Protein AF-A0A840ZEF0-F1 (afdb_monomer_lite)

Sequence (182 aa):
MAAAAAMALEVLGRGLVAPKHLSVLSFEASTAWPTTEAQFAEFLHDAEVEFFEWKQELAPLIDELRATFSENGENPENIVSFIDTVVEAISAKIENEKAALKSDEKIRKRIVKLNKSQGDDGWFLKFHDNFTALARKWNNERIGFYYRLIALRADYDPNARGGPTFNDTKSLNEFLSSIKPS

Secondary structure (DSSP, 8-state):
-HHHHHHHHHHHHHHH---HHHHTTSTTS-S-S--SHHHHHHHHHHHHHHHHHHHHHHSSHHHHHHHHHHHTT--HHHHHHHHHHHHHHHHHHHHHHHHHHHHHHHHHHHHHHHHHHHT--SHHHHHHHHHHHHHHHHHHHHHHHHHHHHHHHHHH-TT--SS---SSHHHHHHHHHHS---

Structure (mmCIF, N/CA/C/O backbone):
data_AF-A0A840ZEF0-F1
#
_entry.id   AF-A0A840ZEF0-F1
#
loop_
_atom_site.group_PDB
_atom_site.id
_atom_site.type_symbol
_atom_site.label_atom_id
_atom_site.label_alt_id
_atom_site.label_comp_id
_atom_site.label_asym_id
_atom_site.label_entity_id
_atom_site.label_seq_id
_atom_site.pdbx_PDB_ins_code
_atom_site.Cartn_x
_atom_site.Cartn_y
_atom_site.Cartn_z
_atom_site.occupancy
_atom_site.B_iso_or_equiv
_atom_site.auth_seq_id
_atom_site.auth_comp_id
_atom_site.auth_asym_id
_atom_site.auth_atom_id
_atom_site.pdbx_PDB_model_num
ATOM 1 N N . MET A 1 1 ? -17.382 11.325 16.402 1.00 52.62 1 MET A N 1
ATOM 2 C CA . MET A 1 1 ? -17.957 11.334 15.030 1.00 52.62 1 MET A CA 1
ATOM 3 C C . MET A 1 1 ? -17.189 12.194 14.020 1.00 52.62 1 MET A C 1
ATOM 5 O O . MET A 1 1 ? -16.597 11.594 13.139 1.00 52.62 1 MET A O 1
ATOM 9 N N . ALA A 1 2 ? -17.129 13.536 14.096 1.00 58.41 2 ALA A N 1
ATOM 10 C CA . ALA A 1 2 ? -16.411 14.329 13.070 1.00 58.41 2 ALA A CA 1
ATOM 11 C C . ALA A 1 2 ? -14.888 14.051 13.012 1.00 58.41 2 ALA A C 1
ATOM 13 O O . ALA A 1 2 ? -14.332 13.935 11.924 1.00 58.41 2 ALA A O 1
ATOM 14 N N . ALA A 1 3 ? -14.237 13.872 14.169 1.00 64.94 3 ALA A N 1
ATOM 15 C CA . ALA A 1 3 ? -12.811 13.531 14.252 1.00 64.94 3 ALA A CA 1
ATOM 16 C C . ALA A 1 3 ? -12.507 12.113 13.726 1.00 64.94 3 ALA A C 1
ATOM 18 O O . ALA A 1 3 ? -11.611 11.944 12.907 1.00 64.94 3 ALA A O 1
ATOM 19 N N . ALA A 1 4 ? -13.306 11.113 14.116 1.00 59.84 4 ALA A N 1
ATOM 20 C CA . ALA A 1 4 ? -13.166 9.737 13.634 1.00 59.84 4 ALA A CA 1
ATOM 21 C C . ALA A 1 4 ? -13.397 9.611 12.117 1.00 59.84 4 ALA A C 1
ATOM 23 O O . ALA A 1 4 ? -12.676 8.883 11.445 1.00 59.84 4 ALA A O 1
ATOM 24 N N . ALA A 1 5 ? -14.348 10.364 11.553 1.00 61.59 5 ALA A N 1
ATOM 25 C CA . ALA A 1 5 ? -14.588 10.395 10.109 1.00 61.59 5 ALA A CA 1
ATOM 26 C C . ALA A 1 5 ? -13.440 11.061 9.326 1.00 61.59 5 ALA A C 1
ATOM 28 O O . ALA A 1 5 ? -13.066 10.577 8.259 1.00 61.59 5 ALA A O 1
ATOM 29 N N . ALA A 1 6 ? -12.857 12.144 9.850 1.00 66.62 6 ALA A N 1
ATOM 30 C CA . ALA A 1 6 ? -11.683 12.776 9.245 1.00 66.62 6 ALA A CA 1
ATOM 31 C C . ALA A 1 6 ? -10.469 11.832 9.264 1.00 66.62 6 ALA A C 1
ATOM 33 O O . ALA A 1 6 ? -9.825 11.639 8.234 1.00 66.62 6 ALA A O 1
ATOM 34 N N . MET A 1 7 ? -10.241 11.161 10.396 1.00 68.12 7 MET A N 1
ATOM 35 C CA . MET A 1 7 ? -9.204 10.139 10.536 1.00 68.12 7 MET A CA 1
ATOM 36 C C . MET A 1 7 ? -9.450 8.941 9.606 1.00 68.12 7 MET A C 1
ATOM 38 O O . MET A 1 7 ? -8.509 8.402 9.035 1.00 68.12 7 MET A O 1
ATOM 42 N N . ALA A 1 8 ? -10.715 8.566 9.369 1.00 62.41 8 ALA A N 1
ATOM 43 C CA . ALA A 1 8 ? -11.097 7.545 8.385 1.00 62.41 8 ALA A CA 1
ATOM 44 C C . ALA A 1 8 ? -10.574 7.870 6.993 1.00 62.41 8 ALA A C 1
ATOM 46 O O . ALA A 1 8 ? -9.963 7.033 6.334 1.00 62.41 8 ALA A O 1
ATOM 47 N N . LEU A 1 9 ? -10.851 9.093 6.546 1.00 66.25 9 LEU A N 1
ATOM 48 C CA . LEU A 1 9 ? -10.493 9.561 5.217 1.00 66.25 9 LEU A CA 1
ATOM 49 C C . LEU A 1 9 ? -8.983 9.706 5.077 1.00 66.25 9 LEU A C 1
ATOM 51 O O . LEU A 1 9 ? -8.446 9.400 4.018 1.00 66.25 9 LEU A O 1
ATOM 55 N N . GLU A 1 10 ? -8.301 10.117 6.140 1.00 74.81 10 GLU A N 1
ATOM 56 C CA . GLU A 1 10 ? -6.846 10.183 6.172 1.00 74.81 10 GLU A CA 1
ATOM 57 C C . GLU A 1 10 ? -6.207 8.795 6.095 1.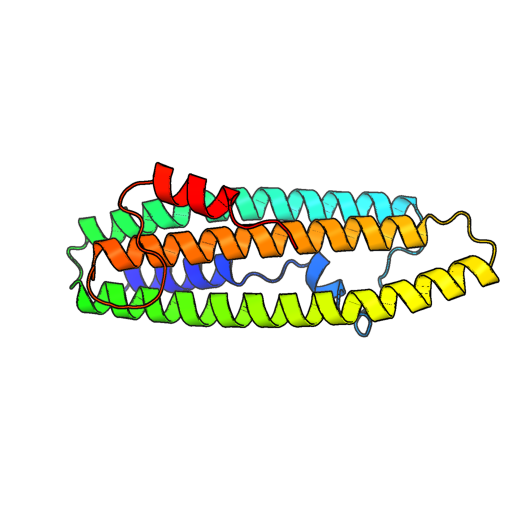00 74.81 10 GLU A C 1
ATOM 59 O O . GLU A 1 10 ? -5.338 8.563 5.259 1.00 74.81 10 GLU A O 1
ATOM 64 N N . VAL A 1 11 ? -6.680 7.845 6.897 1.00 71.38 11 VAL A N 1
ATOM 65 C CA . VAL A 1 11 ? -6.183 6.465 6.923 1.00 71.38 11 VAL A CA 1
ATOM 66 C C . VAL A 1 11 ? -6.458 5.743 5.607 1.00 71.38 11 VAL A C 1
ATOM 68 O O . VAL A 1 11 ? -5.558 5.113 5.049 1.00 71.38 11 VAL A O 1
ATOM 71 N N . LEU A 1 12 ? -7.682 5.857 5.083 1.00 68.50 12 LEU A N 1
ATOM 72 C CA . LEU A 1 12 ? -8.038 5.335 3.765 1.00 68.50 12 LEU A CA 1
ATOM 73 C C . LEU A 1 12 ? -7.197 6.002 2.687 1.00 68.50 12 LEU A C 1
ATOM 75 O O . LEU A 1 12 ? -6.630 5.306 1.855 1.00 68.50 12 LEU A O 1
ATOM 79 N N . GLY A 1 13 ? -7.080 7.328 2.717 1.00 73.69 13 GLY A N 1
ATOM 80 C CA . GLY A 1 13 ? -6.274 8.095 1.777 1.00 73.69 13 GLY A CA 1
ATOM 81 C C . GLY A 1 13 ? -4.838 7.594 1.757 1.00 73.69 13 GLY A C 1
ATOM 82 O O . GLY A 1 13 ? -4.392 7.086 0.735 1.00 73.69 13 GLY A O 1
ATOM 83 N N . ARG A 1 14 ? -4.143 7.644 2.897 1.00 77.81 14 ARG A N 1
ATOM 84 C CA . ARG A 1 14 ? -2.743 7.220 3.031 1.00 77.81 14 ARG A CA 1
ATOM 85 C C . ARG A 1 14 ? -2.551 5.745 2.691 1.00 77.81 14 ARG A C 1
ATOM 87 O O . ARG A 1 14 ? -1.654 5.415 1.924 1.00 77.81 14 ARG A O 1
ATOM 94 N N . GLY A 1 15 ? -3.410 4.849 3.171 1.00 71.50 15 GLY A N 1
ATOM 95 C CA . GLY A 1 15 ? -3.304 3.421 2.864 1.00 71.50 15 GLY A CA 1
ATOM 96 C C . GLY A 1 15 ? -3.604 3.073 1.396 1.00 71.50 15 GLY A C 1
ATOM 97 O O . GLY A 1 15 ? -3.017 2.132 0.851 1.00 71.50 15 GLY A O 1
ATOM 98 N N . LEU A 1 16 ? -4.484 3.830 0.732 1.00 72.56 16 LEU A N 1
ATOM 99 C CA . LEU A 1 16 ? -4.876 3.613 -0.666 1.00 72.56 16 LEU A CA 1
ATOM 100 C C . LEU A 1 16 ? -4.064 4.419 -1.677 1.00 72.56 16 LEU A C 1
ATOM 102 O O . LEU A 1 16 ? -4.176 4.102 -2.868 1.00 72.56 16 LEU A O 1
ATOM 106 N N . VAL A 1 17 ? -3.283 5.421 -1.239 1.00 72.56 17 VAL A N 1
ATOM 107 C CA . VAL A 1 17 ? -2.500 6.299 -2.120 1.00 72.56 17 VAL A CA 1
ATOM 108 C C . VAL A 1 17 ? -1.803 5.446 -3.171 1.00 72.56 17 VAL A C 1
ATOM 110 O O . VAL A 1 17 ? -1.030 4.526 -2.880 1.00 72.56 17 VAL A O 1
ATOM 113 N N . ALA A 1 18 ? -2.182 5.724 -4.418 1.00 61.19 18 ALA A N 1
ATOM 114 C CA . ALA A 1 18 ? -1.493 5.241 -5.589 1.00 61.19 18 ALA A CA 1
ATOM 115 C C . ALA A 1 18 ? -0.351 6.229 -5.832 1.00 61.19 18 ALA A C 1
ATOM 117 O O . ALA A 1 18 ? -0.631 7.406 -6.065 1.00 61.19 18 ALA A O 1
ATOM 118 N N . PRO A 1 19 ? 0.906 5.784 -5.769 1.00 60.59 19 PRO A N 1
ATOM 119 C CA . PRO A 1 19 ? 2.033 6.695 -5.923 1.00 60.59 19 PRO A CA 1
ATOM 120 C C . PRO A 1 19 ? 2.002 7.287 -7.313 1.00 60.59 19 PRO A C 1
ATOM 122 O O . PRO A 1 19 ? 1.678 6.586 -8.283 1.00 60.59 19 PRO A O 1
ATOM 125 N N . LYS A 1 20 ? 2.358 8.562 -7.424 1.00 64.50 20 LYS A N 1
ATOM 126 C CA . LYS A 1 20 ? 2.369 9.265 -8.707 1.00 64.50 20 LYS A CA 1
ATOM 127 C C . LYS A 1 20 ? 3.214 8.487 -9.715 1.00 64.50 20 LYS A C 1
ATOM 129 O O . LYS A 1 20 ? 2.760 8.241 -10.833 1.00 64.50 20 LYS A O 1
ATOM 134 N N . HIS A 1 21 ? 4.370 7.990 -9.279 1.00 62.06 21 HIS A N 1
ATOM 135 C CA . HIS A 1 21 ? 5.296 7.229 -10.115 1.00 62.06 21 HIS A CA 1
ATOM 136 C C . HIS A 1 21 ? 4.880 5.758 -10.330 1.00 62.06 21 HIS A C 1
ATOM 138 O O . HIS A 1 21 ? 5.251 5.175 -11.345 1.00 62.06 21 HIS A O 1
ATOM 144 N N . LEU A 1 22 ? 4.035 5.168 -9.467 1.00 58.25 22 LEU A N 1
ATOM 145 C CA . LEU A 1 22 ? 3.419 3.848 -9.707 1.00 58.25 22 LEU A CA 1
ATOM 146 C C . LEU A 1 22 ? 2.178 3.925 -10.608 1.00 58.25 22 LEU A C 1
ATOM 148 O O . LEU A 1 22 ? 1.856 2.938 -11.248 1.00 58.25 22 LEU A O 1
ATOM 152 N N . SER A 1 23 ? 1.477 5.055 -10.726 1.00 52.16 23 SER A N 1
ATOM 153 C CA . SER A 1 23 ? 0.362 5.183 -11.688 1.00 52.16 23 SER A CA 1
ATOM 154 C C . SER A 1 23 ? 0.820 5.018 -13.152 1.00 52.16 23 SER A C 1
ATOM 156 O O . SER A 1 23 ? 0.083 4.508 -14.001 1.00 52.16 23 SER A O 1
ATOM 158 N N . VAL A 1 24 ? 2.096 5.328 -13.406 1.00 46.72 24 VAL A N 1
ATOM 159 C CA . VAL A 1 24 ? 2.817 5.122 -14.672 1.00 46.72 24 VAL A CA 1
ATOM 160 C C . VAL A 1 24 ? 3.058 3.625 -14.973 1.00 46.72 24 VAL A C 1
ATOM 162 O O . VAL A 1 24 ? 3.398 3.278 -16.101 1.00 46.72 24 VAL A O 1
ATOM 165 N N . LEU A 1 25 ? 2.813 2.713 -14.013 1.00 47.12 25 LEU A N 1
ATOM 166 C CA . LEU A 1 25 ? 2.930 1.251 -14.183 1.00 47.12 25 LEU A CA 1
ATOM 167 C C . LEU A 1 25 ? 1.902 0.619 -15.103 1.00 47.12 25 LEU A C 1
ATOM 169 O O . LEU A 1 25 ? 2.070 -0.534 -15.508 1.00 47.12 25 LEU A O 1
ATOM 173 N N . SER A 1 26 ? 0.811 1.315 -15.409 1.00 50.06 26 SER A N 1
ATOM 174 C CA . SER A 1 26 ? -0.017 0.850 -16.507 1.00 50.06 26 SER A CA 1
ATOM 175 C C . SER A 1 26 ? 0.783 1.094 -17.785 1.00 50.06 26 SER A C 1
ATOM 177 O O . SER A 1 26 ? 0.946 2.221 -18.236 1.00 50.06 26 SER A O 1
ATOM 179 N N . PHE A 1 27 ? 1.333 0.016 -18.349 1.00 41.62 27 PHE A N 1
ATOM 1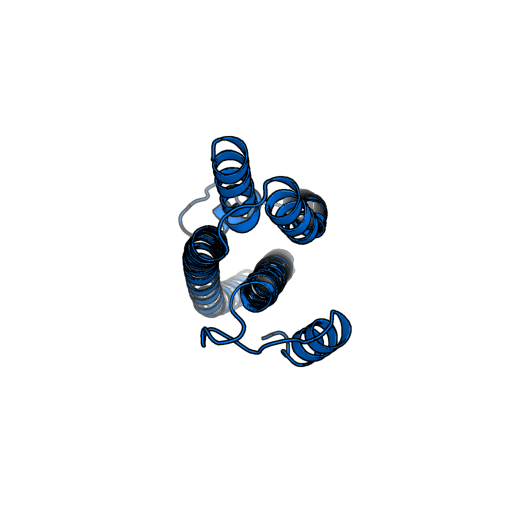80 C CA . PHE A 1 27 ? 2.123 0.012 -19.588 1.00 41.62 27 PHE A CA 1
ATOM 181 C C . PHE A 1 27 ? 1.430 0.766 -20.745 1.00 41.62 27 PHE A C 1
ATOM 183 O O . PHE A 1 27 ? 2.077 1.202 -21.690 1.00 41.62 27 PHE A O 1
ATOM 190 N N . GLU A 1 28 ? 0.109 0.946 -20.658 1.00 40.69 28 GLU A N 1
ATOM 191 C CA . GLU A 1 28 ? -0.727 1.675 -21.613 1.00 40.69 28 GLU A CA 1
ATOM 192 C C . GLU A 1 28 ? -0.743 3.208 -21.416 1.00 40.69 28 GLU A C 1
ATOM 194 O O . GLU A 1 28 ? -1.149 3.920 -22.329 1.00 40.69 28 GLU A O 1
ATOM 199 N N . ALA A 1 29 ? -0.297 3.749 -20.275 1.00 41.03 29 ALA A N 1
ATOM 200 C CA . ALA A 1 29 ? -0.582 5.136 -19.887 1.00 41.03 29 ALA A CA 1
ATOM 201 C C . ALA A 1 29 ? 0.513 6.177 -20.166 1.00 41.03 29 ALA A C 1
ATOM 203 O O . ALA A 1 29 ? 0.385 7.302 -19.688 1.00 41.03 29 ALA A O 1
ATOM 204 N N . SER A 1 30 ? 1.598 5.883 -20.888 1.00 41.25 30 SER A N 1
ATOM 205 C CA . SER A 1 30 ? 2.723 6.824 -20.841 1.00 41.25 30 SER A CA 1
ATOM 206 C C . SER A 1 30 ? 3.579 6.888 -22.106 1.00 41.25 30 SER A C 1
ATOM 208 O O . SER A 1 30 ? 4.413 6.038 -22.390 1.00 41.25 30 SER A O 1
ATOM 210 N N . THR A 1 31 ? 3.437 8.006 -22.814 1.00 43.78 31 THR A N 1
ATOM 211 C CA . THR A 1 31 ? 4.473 8.626 -23.655 1.00 43.78 31 THR A CA 1
ATOM 212 C C . THR A 1 31 ? 5.547 9.343 -22.816 1.00 43.78 31 THR A C 1
ATOM 214 O O . THR A 1 31 ? 6.360 10.075 -23.370 1.00 43.78 31 THR A O 1
ATOM 217 N N . ALA A 1 32 ? 5.536 9.177 -21.486 1.00 52.88 32 ALA A N 1
ATOM 218 C CA . ALA A 1 32 ? 6.403 9.845 -20.514 1.00 52.88 32 ALA A CA 1
ATOM 219 C C . ALA A 1 32 ? 7.381 8.877 -19.816 1.00 52.88 32 ALA A C 1
ATOM 221 O O . ALA A 1 32 ? 7.910 9.196 -18.753 1.00 52.88 32 ALA A O 1
ATOM 222 N N . TRP A 1 33 ? 7.612 7.683 -20.380 1.00 62.31 33 TRP A N 1
ATOM 223 C CA . TRP A 1 33 ? 8.653 6.783 -19.874 1.00 62.31 33 TRP A CA 1
ATOM 224 C C . TRP A 1 33 ? 10.022 7.461 -20.005 1.00 62.31 33 TRP A C 1
ATOM 226 O O . TRP A 1 33 ? 10.263 8.129 -21.016 1.00 62.31 33 TRP A O 1
ATOM 236 N N . PRO A 1 34 ? 10.931 7.273 -19.031 1.00 66.81 34 PRO A N 1
ATOM 237 C CA . PRO A 1 34 ? 12.315 7.690 -19.183 1.00 66.81 34 PRO A CA 1
ATOM 238 C C . PRO A 1 34 ? 12.891 7.147 -20.493 1.00 66.81 34 PRO A C 1
ATOM 240 O O . PRO A 1 34 ? 12.825 5.948 -20.765 1.00 66.81 34 PRO A O 1
ATOM 243 N N . THR A 1 35 ? 13.437 8.037 -21.316 1.00 71.94 35 THR A N 1
ATOM 244 C CA . THR A 1 35 ? 14.007 7.679 -22.627 1.00 71.94 35 THR A CA 1
ATOM 245 C C . THR A 1 35 ? 15.521 7.501 -22.578 1.00 71.94 35 THR A C 1
ATOM 247 O O . THR A 1 35 ? 16.122 7.038 -23.545 1.00 71.94 35 THR A O 1
ATOM 250 N N . THR A 1 36 ? 16.137 7.849 -21.446 1.00 79.75 36 THR A N 1
ATOM 251 C CA . THR A 1 36 ? 17.576 7.740 -21.201 1.00 79.75 36 THR A CA 1
ATOM 252 C C . THR A 1 36 ? 17.857 7.152 -19.819 1.00 79.75 36 THR A C 1
ATOM 254 O O . THR A 1 36 ? 17.025 7.237 -18.912 1.00 79.75 36 THR A O 1
ATOM 257 N N . GLU A 1 37 ? 19.061 6.606 -19.633 1.00 81.38 37 GLU A N 1
ATOM 258 C CA . GLU A 1 37 ? 19.517 6.073 -18.343 1.00 81.38 37 GLU A CA 1
ATOM 259 C C . GLU A 1 37 ? 19.527 7.144 -17.235 1.00 81.38 37 GLU A C 1
ATOM 261 O O . GLU A 1 37 ? 19.139 6.865 -16.103 1.00 81.38 37 GLU A O 1
ATOM 266 N N . ALA A 1 38 ? 19.895 8.389 -17.561 1.00 83.69 38 ALA A N 1
ATOM 267 C CA . ALA A 1 38 ? 19.902 9.494 -16.600 1.00 83.69 38 ALA A CA 1
ATOM 268 C C . ALA A 1 38 ? 18.486 9.859 -16.122 1.00 83.69 38 ALA A C 1
ATOM 270 O O . ALA A 1 38 ? 18.260 9.996 -14.923 1.00 83.69 38 ALA A O 1
ATOM 271 N N . GLN A 1 39 ? 17.524 9.943 -17.050 1.00 81.81 39 GLN A N 1
ATOM 272 C CA . GLN A 1 39 ? 16.114 10.165 -16.708 1.00 81.81 39 GLN A CA 1
ATOM 273 C C . GLN A 1 39 ? 15.552 9.009 -15.877 1.00 81.81 39 GLN A C 1
ATOM 275 O O . GLN A 1 39 ? 14.716 9.222 -15.005 1.00 81.81 39 GLN A O 1
ATOM 280 N N . PHE A 1 40 ? 16.004 7.779 -16.142 1.00 81.75 40 PHE A N 1
ATOM 281 C CA . PHE A 1 40 ? 15.624 6.626 -15.338 1.00 81.75 40 PHE A CA 1
ATOM 282 C C . PHE A 1 40 ? 16.148 6.755 -13.902 1.00 81.75 40 PHE A C 1
ATOM 284 O O . PHE A 1 40 ? 15.382 6.550 -12.963 1.00 81.75 40 PHE A O 1
ATOM 291 N N . ALA A 1 41 ? 17.425 7.096 -13.725 1.00 83.56 41 ALA A N 1
ATOM 292 C CA . ALA A 1 41 ? 18.026 7.221 -12.401 1.00 83.56 41 ALA A CA 1
ATOM 293 C C . ALA A 1 41 ? 17.314 8.281 -11.543 1.00 83.56 41 ALA A C 1
ATOM 295 O O . ALA A 1 41 ? 17.026 8.023 -10.377 1.00 83.56 41 ALA A O 1
ATOM 296 N N . GLU A 1 42 ? 16.984 9.430 -12.136 1.00 86.12 42 GLU A N 1
ATOM 297 C CA . GLU A 1 42 ? 16.215 10.500 -11.488 1.00 86.12 42 GLU A CA 1
ATOM 298 C C . GLU A 1 42 ? 14.805 10.027 -11.112 1.00 86.12 42 GLU A C 1
ATOM 300 O O . GLU A 1 42 ? 14.412 10.096 -9.952 1.00 86.12 42 GLU A O 1
ATOM 305 N N . PHE A 1 43 ? 14.083 9.426 -12.058 1.00 83.56 43 PHE A N 1
ATOM 306 C CA . PHE A 1 43 ? 12.739 8.909 -11.811 1.00 83.56 43 PHE A CA 1
ATOM 307 C C . PHE A 1 43 ? 12.699 7.834 -10.715 1.00 83.56 43 PHE A C 1
ATOM 309 O O . PHE A 1 43 ? 11.786 7.815 -9.889 1.00 83.56 43 PHE A O 1
ATOM 316 N N . LEU A 1 44 ? 13.674 6.918 -10.696 1.00 83.88 44 LEU A N 1
ATOM 317 C CA . LEU A 1 44 ? 13.755 5.899 -9.652 1.00 83.88 44 LEU A CA 1
ATOM 318 C C . LEU A 1 44 ? 14.052 6.529 -8.292 1.00 83.88 44 LEU A C 1
ATOM 320 O O . LEU A 1 44 ? 13.442 6.123 -7.307 1.00 83.88 44 LEU A O 1
ATOM 324 N N . HIS A 1 45 ? 14.951 7.512 -8.244 1.00 88.31 45 HIS A N 1
ATOM 325 C CA . HIS A 1 45 ? 15.254 8.242 -7.021 1.00 88.31 45 HIS A CA 1
ATOM 326 C C . HIS A 1 45 ? 14.006 8.931 -6.459 1.00 88.31 45 HIS A C 1
ATOM 328 O O . HIS A 1 45 ? 13.675 8.719 -5.295 1.00 88.31 45 HIS A O 1
ATOM 334 N N . ASP A 1 46 ? 13.265 9.662 -7.294 1.00 86.62 46 ASP A N 1
ATOM 335 C CA . ASP A 1 46 ? 12.027 10.335 -6.891 1.00 86.62 46 ASP A CA 1
ATOM 336 C C . ASP A 1 46 ? 10.984 9.338 -6.366 1.00 86.62 46 ASP A C 1
ATOM 338 O O . ASP A 1 46 ? 10.342 9.571 -5.340 1.00 86.62 46 ASP A O 1
ATOM 342 N N . ALA A 1 47 ? 10.849 8.183 -7.023 1.00 84.12 47 ALA A N 1
ATOM 343 C CA . ALA A 1 47 ? 9.937 7.130 -6.590 1.00 84.12 47 ALA A CA 1
ATOM 344 C C . ALA A 1 47 ? 10.373 6.466 -5.266 1.00 84.12 47 ALA A C 1
ATOM 346 O O . ALA A 1 47 ? 9.529 6.044 -4.470 1.00 84.12 47 ALA A O 1
ATOM 347 N N . GLU A 1 48 ? 11.680 6.347 -5.014 1.00 89.50 48 GLU A N 1
ATOM 348 C CA . GLU A 1 48 ? 12.223 5.853 -3.743 1.00 89.50 48 GLU A CA 1
ATOM 349 C C . GLU A 1 48 ? 12.046 6.863 -2.604 1.00 89.50 48 GLU A C 1
ATOM 351 O O . GLU A 1 48 ? 11.759 6.456 -1.475 1.00 89.50 48 GLU A O 1
ATOM 356 N N . VAL A 1 49 ? 12.173 8.161 -2.888 1.00 90.25 49 VAL A N 1
ATOM 357 C CA . VAL A 1 49 ? 11.882 9.235 -1.928 1.00 90.25 49 VAL A CA 1
ATOM 358 C C . VAL A 1 49 ? 10.398 9.225 -1.567 1.00 90.25 49 VAL A C 1
ATOM 360 O O . VAL A 1 49 ? 10.071 9.129 -0.385 1.00 90.25 49 VAL A O 1
ATOM 363 N N . GLU A 1 50 ? 9.505 9.191 -2.563 1.00 88.25 50 GLU A N 1
ATOM 364 C CA . GLU A 1 50 ? 8.051 9.106 -2.351 1.00 88.25 50 GLU A CA 1
ATOM 365 C C . GLU A 1 50 ? 7.681 7.872 -1.508 1.00 88.25 50 GLU A C 1
ATOM 367 O O . GLU A 1 50 ? 6.861 7.953 -0.595 1.00 88.25 50 GLU A O 1
ATOM 372 N N . PHE A 1 51 ? 8.322 6.723 -1.764 1.00 87.88 51 PHE A N 1
ATOM 373 C CA . PHE A 1 51 ? 8.136 5.515 -0.953 1.00 87.88 51 PHE A CA 1
ATOM 374 C C . PHE A 1 51 ? 8.499 5.730 0.509 1.00 87.88 51 PHE A C 1
ATOM 376 O O . PHE A 1 51 ? 7.787 5.278 1.409 1.00 87.88 51 PHE A O 1
ATOM 383 N N . PHE A 1 52 ? 9.644 6.361 0.745 1.00 90.81 52 PHE A N 1
ATOM 384 C CA . PHE A 1 52 ? 10.156 6.569 2.083 1.00 90.81 52 PHE A CA 1
ATOM 385 C C . PHE A 1 52 ? 9.269 7.529 2.875 1.00 90.81 52 PHE A C 1
ATOM 387 O O . PHE A 1 52 ? 8.917 7.215 4.013 1.00 90.81 52 PHE A O 1
ATOM 394 N N . GLU A 1 53 ? 8.865 8.643 2.264 1.00 89.62 53 GLU A N 1
ATOM 395 C CA . GLU A 1 53 ? 7.935 9.613 2.851 1.00 89.62 53 GLU A CA 1
ATOM 396 C C . GLU A 1 53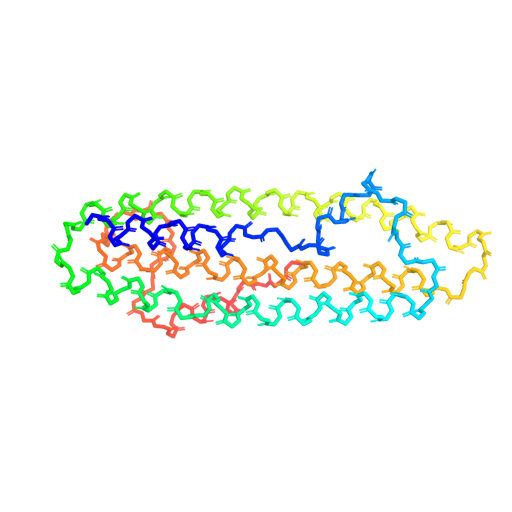 ? 6.601 8.947 3.195 1.00 89.62 53 GLU A C 1
ATOM 398 O O . GLU A 1 53 ? 6.178 8.959 4.351 1.00 89.62 53 GLU A O 1
ATOM 403 N N . TRP A 1 54 ? 6.003 8.243 2.232 1.00 88.06 54 TRP A N 1
ATOM 404 C CA . TRP A 1 54 ? 4.752 7.522 2.443 1.00 88.06 54 TRP A CA 1
ATOM 405 C C . TRP A 1 54 ? 4.850 6.491 3.575 1.00 88.06 54 TRP A C 1
ATOM 407 O O . TRP A 1 54 ? 3.965 6.388 4.425 1.00 88.06 54 TRP A O 1
ATOM 417 N N . LYS A 1 55 ? 5.950 5.735 3.638 1.00 88.50 55 LYS A N 1
ATOM 418 C CA . LYS A 1 55 ? 6.176 4.762 4.711 1.00 88.50 55 LYS A CA 1
ATOM 419 C C . LYS A 1 55 ? 6.274 5.436 6.083 1.00 88.50 55 LYS A C 1
ATOM 421 O O . LYS A 1 55 ? 5.757 4.890 7.060 1.00 88.50 55 LYS A O 1
ATOM 426 N N . GLN A 1 56 ? 6.940 6.587 6.175 1.00 89.06 56 GLN A N 1
ATOM 427 C CA . GLN A 1 56 ? 7.020 7.353 7.421 1.00 89.06 56 GLN A CA 1
ATOM 428 C C . GLN A 1 56 ? 5.651 7.881 7.849 1.00 89.06 56 GLN A C 1
ATOM 430 O O . GLN A 1 56 ? 5.318 7.808 9.028 1.00 89.06 56 GLN A O 1
ATOM 435 N N . GLU A 1 57 ? 4.846 8.344 6.897 1.00 87.31 57 GLU A N 1
ATOM 436 C CA . GLU A 1 57 ? 3.482 8.813 7.134 1.00 87.31 57 GLU A CA 1
ATOM 437 C C . GLU A 1 57 ? 2.520 7.703 7.564 1.00 87.31 57 GLU A C 1
ATOM 439 O O . GLU A 1 57 ? 1.578 7.971 8.308 1.00 87.31 57 GLU A O 1
ATOM 444 N N . LEU A 1 58 ? 2.730 6.473 7.091 1.00 85.12 58 LEU A N 1
ATOM 445 C CA . LEU A 1 58 ? 1.889 5.315 7.402 1.00 85.12 58 LEU A CA 1
ATOM 446 C C . LEU A 1 58 ? 2.197 4.721 8.784 1.00 85.12 58 LEU A C 1
ATOM 448 O O . LEU A 1 58 ? 1.321 4.144 9.429 1.00 85.12 58 LEU A O 1
ATOM 452 N N . ALA A 1 59 ? 3.448 4.842 9.235 1.00 83.25 59 ALA A N 1
ATOM 453 C CA . ALA A 1 59 ? 3.931 4.224 10.463 1.00 83.25 59 ALA A CA 1
ATOM 454 C C . ALA A 1 59 ? 3.146 4.614 11.736 1.00 83.25 59 ALA A C 1
ATOM 456 O O . ALA A 1 59 ? 2.798 3.686 12.473 1.00 83.25 59 ALA A O 1
ATOM 457 N N . PRO A 1 60 ? 2.846 5.903 12.012 1.00 86.75 60 PRO A N 1
ATOM 458 C CA . PRO A 1 60 ? 2.179 6.304 13.253 1.00 86.75 60 PRO A CA 1
ATOM 459 C C . PRO A 1 60 ? 0.657 6.101 13.237 1.00 86.75 60 PRO A C 1
ATOM 461 O O . PRO A 1 60 ? 0.047 6.065 14.303 1.00 86.75 60 PRO A O 1
ATOM 464 N N . LEU A 1 61 ? 0.033 5.908 12.066 1.00 86.44 61 LEU A N 1
ATOM 465 C CA . LEU A 1 61 ? -1.433 5.934 11.920 1.00 86.44 61 LEU A CA 1
ATOM 466 C C . LEU A 1 61 ? -2.173 4.939 12.818 1.00 86.44 61 LEU A C 1
ATOM 468 O O . LEU A 1 61 ? -3.278 5.214 13.271 1.00 86.44 61 LEU A O 1
ATOM 472 N N . ILE A 1 62 ? -1.592 3.767 13.071 1.00 86.12 62 ILE A N 1
ATOM 473 C CA . ILE A 1 62 ? -2.226 2.747 13.920 1.00 86.12 62 ILE A CA 1
ATOM 474 C C . ILE A 1 62 ? -2.261 3.195 15.382 1.00 86.12 62 ILE A C 1
ATOM 476 O O . ILE A 1 62 ? -3.266 2.991 16.065 1.00 86.12 62 ILE A O 1
ATOM 480 N N . ASP A 1 63 ? -1.186 3.823 15.854 1.00 86.00 63 ASP A N 1
ATOM 481 C CA . ASP A 1 63 ? -1.108 4.328 17.221 1.00 86.00 63 ASP A CA 1
ATOM 482 C C . ASP A 1 63 ? -1.995 5.571 17.390 1.00 86.00 63 ASP A C 1
ATOM 484 O O . ASP A 1 63 ? -2.698 5.689 18.394 1.00 86.00 63 ASP A O 1
ATOM 488 N N . GLU A 1 64 ? -2.056 6.442 16.377 1.00 86.88 64 GLU A N 1
ATOM 489 C CA . GLU A 1 64 ? -2.972 7.591 16.329 1.00 86.88 64 GLU A CA 1
ATOM 490 C C . GLU A 1 64 ? -4.446 7.159 16.338 1.00 86.88 64 GLU A C 1
ATOM 492 O O . GLU A 1 64 ? -5.258 7.729 17.075 1.00 86.88 64 GLU A O 1
ATOM 497 N N . LEU A 1 65 ? -4.801 6.112 15.584 1.00 83.62 65 LEU A N 1
ATOM 498 C CA . LEU A 1 65 ? -6.136 5.511 15.620 1.00 83.62 65 LEU A CA 1
ATOM 499 C C . LEU A 1 65 ? -6.469 4.979 17.015 1.00 83.62 65 LEU A C 1
ATOM 501 O O . LEU A 1 65 ? -7.527 5.296 17.560 1.00 83.62 65 LEU A O 1
ATOM 505 N N . ARG A 1 66 ? -5.557 4.209 17.619 1.00 85.50 66 ARG A N 1
ATOM 506 C CA . ARG A 1 66 ? -5.752 3.647 18.962 1.00 85.50 66 ARG A CA 1
ATOM 507 C C . ARG A 1 66 ? -5.943 4.744 20.014 1.00 85.50 66 ARG A C 1
ATOM 509 O O . ARG A 1 66 ? -6.834 4.625 20.859 1.00 85.50 66 ARG A O 1
ATOM 516 N N . ALA A 1 67 ? -5.145 5.811 19.956 1.00 85.94 67 ALA A N 1
ATOM 517 C CA . ALA A 1 67 ? -5.291 6.971 20.834 1.00 85.94 67 ALA A CA 1
ATOM 518 C C . ALA A 1 67 ? -6.652 7.652 20.624 1.00 85.94 67 ALA A C 1
ATOM 520 O O . ALA A 1 67 ? -7.407 7.821 21.579 1.00 85.94 67 ALA A O 1
ATOM 521 N N . THR A 1 68 ? -7.026 7.921 19.370 1.00 82.19 68 THR A N 1
ATOM 522 C CA . THR A 1 68 ? -8.299 8.565 19.010 1.00 82.19 68 THR A CA 1
ATOM 523 C C . THR A 1 68 ? -9.507 7.777 19.519 1.00 82.19 68 THR A C 1
ATOM 525 O O . THR A 1 68 ? -10.438 8.362 20.075 1.00 82.19 68 THR A O 1
ATOM 528 N N . PHE A 1 69 ? -9.509 6.453 19.358 1.00 84.06 69 PHE A N 1
ATOM 529 C CA . PHE A 1 69 ? -10.591 5.595 19.842 1.00 84.06 69 PHE A CA 1
ATOM 530 C C . PHE A 1 69 ? -10.684 5.580 21.369 1.00 84.06 69 PHE A C 1
ATOM 532 O O . PHE A 1 69 ? -11.786 5.625 21.919 1.00 84.06 69 PHE A O 1
ATOM 539 N N . SER A 1 70 ? -9.535 5.571 22.047 1.00 81.88 70 SER A N 1
ATOM 540 C CA . SER A 1 70 ? -9.458 5.573 23.510 1.00 81.88 70 SER A CA 1
ATOM 541 C C . SER A 1 70 ? -9.916 6.907 24.110 1.00 81.88 70 SER A C 1
ATOM 543 O O . SER A 1 70 ? -10.696 6.920 25.059 1.00 81.88 70 SER A O 1
ATOM 545 N N . GLU A 1 71 ? -9.469 8.031 23.547 1.00 81.38 71 GLU A N 1
ATOM 546 C CA . GLU A 1 71 ? -9.756 9.382 24.049 1.00 81.38 71 GLU A CA 1
ATOM 547 C C . GLU A 1 71 ? -11.212 9.804 23.838 1.00 81.38 71 GLU A C 1
ATOM 549 O O . GLU A 1 71 ? -11.784 10.507 24.670 1.00 81.38 71 GLU A O 1
ATOM 554 N N . ASN A 1 72 ? -11.831 9.361 22.742 1.00 76.12 72 ASN A N 1
ATOM 555 C CA . ASN A 1 72 ? -13.201 9.749 22.407 1.00 76.12 72 ASN A CA 1
ATOM 556 C C . ASN A 1 72 ? -14.268 8.813 22.991 1.00 76.12 72 ASN A C 1
ATOM 558 O O . ASN A 1 72 ? -15.457 9.091 22.829 1.00 76.12 72 ASN A O 1
ATOM 562 N N . GLY A 1 73 ? -13.867 7.717 23.649 1.00 72.94 73 GLY A N 1
ATOM 563 C CA . GLY A 1 73 ? -14.796 6.736 24.214 1.00 72.94 73 GLY A CA 1
ATOM 564 C C . GLY A 1 73 ? -15.789 6.205 23.177 1.00 72.94 73 GLY A C 1
ATOM 565 O O . GLY A 1 73 ? -16.972 6.047 23.485 1.00 72.94 73 GLY A O 1
ATOM 566 N N . GLU A 1 74 ? -15.341 6.012 21.930 1.00 73.62 74 GLU A N 1
ATOM 567 C CA . GLU A 1 74 ? -16.230 5.548 20.865 1.00 73.62 74 GLU A CA 1
ATOM 568 C C . GLU A 1 74 ? -16.725 4.124 21.159 1.00 73.62 74 GLU A C 1
ATOM 570 O O . GLU A 1 74 ? -16.028 3.306 21.760 1.00 73.62 74 GLU A O 1
ATOM 575 N N . ASN A 1 75 ? -17.960 3.825 20.744 1.00 79.81 75 ASN A N 1
ATOM 576 C CA . ASN A 1 75 ? -18.524 2.488 20.904 1.00 79.81 75 ASN A CA 1
ATOM 577 C C . ASN A 1 75 ? -17.640 1.467 20.149 1.00 79.81 75 ASN A C 1
ATOM 579 O O . ASN A 1 75 ? -17.423 1.661 18.947 1.00 79.81 75 ASN A O 1
ATOM 583 N N . PRO A 1 76 ? -17.182 0.378 20.803 1.00 78.25 76 PRO A N 1
ATOM 584 C CA . PRO A 1 76 ? -16.413 -0.692 20.168 1.00 78.25 76 PRO A CA 1
ATOM 585 C C . PRO A 1 76 ? -17.009 -1.208 18.852 1.00 78.25 76 PRO A C 1
ATOM 587 O O . PRO A 1 76 ? -16.266 -1.453 17.909 1.00 78.25 76 PRO A O 1
ATOM 590 N N . GLU A 1 77 ? -18.335 -1.303 18.732 1.00 77.88 77 GLU A N 1
ATOM 591 C CA . GLU A 1 77 ? -19.000 -1.748 17.496 1.00 77.88 77 GLU A CA 1
ATOM 592 C C . GLU A 1 77 ? -18.755 -0.788 16.319 1.00 77.88 77 GLU A C 1
ATOM 594 O O . GLU A 1 77 ? -18.505 -1.222 15.193 1.00 77.88 77 GLU A O 1
ATOM 599 N N . ASN A 1 78 ? -18.767 0.523 16.579 1.00 76.81 78 ASN A N 1
ATOM 600 C CA . ASN A 1 78 ? -18.488 1.536 15.559 1.00 76.81 78 ASN A CA 1
ATOM 601 C C . ASN A 1 78 ? -17.015 1.505 15.140 1.00 76.81 78 ASN A C 1
ATOM 603 O O . ASN A 1 78 ? -16.714 1.636 13.954 1.00 76.81 78 ASN A O 1
ATOM 607 N N . ILE A 1 79 ? -16.110 1.293 16.101 1.00 80.06 79 ILE A N 1
ATOM 608 C CA . ILE A 1 79 ? -14.672 1.142 15.850 1.00 80.06 79 ILE A CA 1
ATOM 609 C C . ILE A 1 79 ? -14.421 -0.081 14.964 1.00 80.06 79 ILE A C 1
ATOM 611 O O . ILE A 1 79 ? -13.731 0.010 13.953 1.00 80.06 79 ILE A O 1
ATOM 615 N N . VAL A 1 80 ? -15.024 -1.221 15.298 1.00 82.38 80 VAL A N 1
ATOM 616 C CA . VAL A 1 80 ? -14.886 -2.458 14.523 1.00 82.38 80 VAL A CA 1
ATOM 617 C C . VAL A 1 80 ? -15.414 -2.274 13.101 1.00 82.38 80 VAL A C 1
ATOM 619 O O . VAL A 1 80 ? -14.692 -2.567 12.150 1.00 82.38 80 VAL A O 1
ATOM 622 N N . SER A 1 81 ? -16.617 -1.712 12.938 1.00 78.00 81 SER A N 1
ATOM 623 C CA . SER A 1 81 ? -17.198 -1.445 11.615 1.00 78.00 81 SER A CA 1
ATOM 624 C C . SER A 1 81 ? -16.346 -0.486 10.777 1.00 78.00 81 SER A C 1
ATOM 626 O O . SER A 1 81 ? -16.249 -0.645 9.556 1.00 78.00 81 SER A O 1
ATOM 628 N N . PHE A 1 82 ? -15.731 0.514 11.413 1.00 80.62 82 PHE A N 1
ATOM 629 C CA . PHE A 1 82 ? -14.772 1.400 10.763 1.00 80.62 82 PHE A CA 1
ATOM 630 C C . PHE A 1 82 ? -13.568 0.606 10.259 1.00 80.62 82 PHE A C 1
ATOM 632 O O . PHE A 1 82 ? -13.232 0.692 9.078 1.00 80.62 82 PHE A O 1
ATOM 639 N N . ILE A 1 83 ? -12.937 -0.188 11.131 1.00 82.25 83 ILE A N 1
ATOM 640 C CA . ILE A 1 83 ? -11.715 -0.912 10.777 1.00 82.25 83 ILE A CA 1
ATOM 641 C C . ILE A 1 83 ? -12.017 -1.914 9.660 1.00 82.25 83 ILE A C 1
ATOM 643 O O . ILE A 1 83 ? -11.237 -1.997 8.716 1.00 82.25 83 ILE A O 1
ATOM 647 N N . ASP A 1 84 ? -13.167 -2.593 9.702 1.00 82.25 84 ASP A N 1
ATOM 648 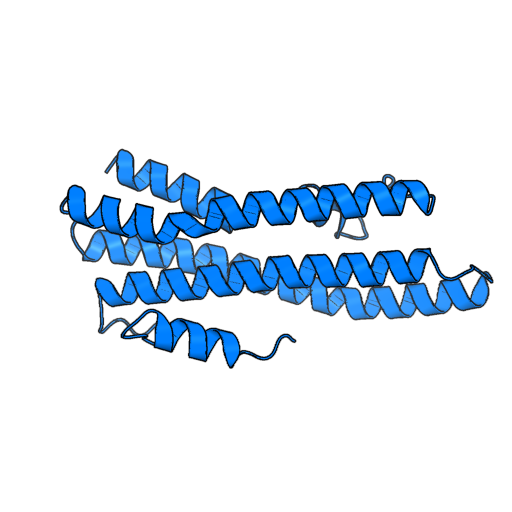C CA . ASP A 1 84 ? -13.625 -3.499 8.640 1.00 82.25 84 ASP A CA 1
ATOM 649 C C . ASP A 1 84 ? -13.717 -2.802 7.276 1.00 82.25 84 ASP A C 1
ATOM 651 O O . ASP A 1 84 ? -13.199 -3.315 6.283 1.00 82.25 84 ASP A O 1
ATOM 655 N N . THR A 1 85 ? -14.278 -1.592 7.238 1.00 77.06 85 THR A N 1
ATOM 656 C CA . THR A 1 85 ? -14.374 -0.792 6.004 1.00 77.06 85 THR A CA 1
ATOM 657 C C . THR A 1 85 ? -12.989 -0.456 5.444 1.00 77.06 85 THR A C 1
ATOM 659 O O . THR A 1 85 ? -12.746 -0.561 4.239 1.00 77.06 85 THR A O 1
ATOM 662 N N . VAL A 1 86 ? -12.051 -0.066 6.314 1.00 80.81 86 VAL A N 1
ATOM 663 C CA . VAL A 1 86 ? -10.673 0.242 5.904 1.00 80.81 86 VAL A CA 1
ATOM 664 C C . VAL A 1 86 ? -9.957 -1.017 5.411 1.00 80.81 86 VAL A C 1
ATOM 666 O O . VAL A 1 86 ? -9.330 -0.999 4.352 1.00 80.81 86 VAL A O 1
ATOM 669 N N . VAL A 1 87 ? -10.073 -2.123 6.145 1.00 85.38 87 VAL A N 1
ATOM 670 C CA . VAL A 1 87 ? -9.483 -3.424 5.807 1.00 85.38 87 VAL A CA 1
ATOM 671 C C . VAL A 1 87 ? -9.970 -3.907 4.442 1.00 85.38 87 VAL A C 1
ATOM 673 O O . VAL A 1 87 ? -9.146 -4.338 3.634 1.00 85.38 87 VAL A O 1
ATOM 676 N N . GLU A 1 88 ? -11.268 -3.802 4.152 1.00 79.00 88 GLU A N 1
ATOM 677 C CA . GLU A 1 88 ? -11.841 -4.189 2.860 1.00 79.00 88 GLU A CA 1
ATOM 678 C C . GLU A 1 88 ? -11.244 -3.369 1.708 1.00 79.00 88 GLU A C 1
ATOM 680 O O . GLU A 1 88 ? -10.766 -3.934 0.719 1.00 79.00 88 GLU A O 1
ATOM 685 N N . ALA A 1 89 ? -11.184 -2.042 1.857 1.00 74.69 89 ALA A N 1
ATOM 686 C CA . ALA A 1 89 ? -10.634 -1.164 0.829 1.00 74.69 89 ALA A CA 1
ATOM 687 C C . ALA A 1 89 ? -9.142 -1.443 0.564 1.00 74.69 89 ALA A C 1
ATOM 689 O O . ALA A 1 89 ? -8.712 -1.557 -0.590 1.00 74.69 89 ALA A O 1
ATOM 690 N N . ILE A 1 90 ? -8.346 -1.599 1.626 1.00 83.00 90 ILE A N 1
ATOM 691 C CA . ILE A 1 90 ? -6.914 -1.904 1.521 1.00 83.00 90 ILE A CA 1
ATOM 692 C C . ILE A 1 90 ? -6.695 -3.299 0.921 1.00 83.00 90 ILE A C 1
ATOM 694 O O . ILE A 1 90 ? -5.818 -3.469 0.073 1.00 83.00 90 ILE A O 1
ATOM 698 N N . SER A 1 91 ? -7.513 -4.285 1.297 1.00 84.44 91 SER A N 1
ATOM 699 C CA . SER A 1 91 ? -7.461 -5.638 0.734 1.00 84.44 91 SER A CA 1
ATOM 700 C C . SER A 1 91 ? -7.726 -5.636 -0.773 1.00 84.44 91 SER A C 1
ATOM 702 O O . SER A 1 91 ? -6.943 -6.203 -1.539 1.00 84.44 91 SER A O 1
ATOM 704 N N . ALA A 1 92 ? -8.763 -4.919 -1.220 1.00 75.62 92 ALA A N 1
ATOM 705 C CA . ALA A 1 92 ? -9.065 -4.766 -2.641 1.00 75.62 92 ALA A CA 1
ATOM 706 C C . ALA A 1 92 ? -7.895 -4.123 -3.406 1.00 75.62 92 ALA A C 1
ATOM 708 O O . ALA A 1 92 ? -7.549 -4.552 -4.510 1.00 75.62 92 ALA A O 1
ATOM 709 N N . LYS A 1 93 ? -7.232 -3.124 -2.808 1.00 80.31 93 LYS A N 1
ATOM 710 C CA . LYS A 1 93 ? -6.045 -2.485 -3.391 1.00 80.31 93 LYS A CA 1
ATOM 711 C C . LYS A 1 93 ? -4.865 -3.453 -3.520 1.00 80.31 93 LYS A C 1
ATOM 713 O O . LYS A 1 93 ? -4.252 -3.496 -4.586 1.00 80.31 93 LYS A O 1
ATOM 718 N N . ILE A 1 94 ? -4.581 -4.245 -2.485 1.00 83.44 94 ILE A N 1
ATOM 719 C CA . ILE A 1 94 ? -3.519 -5.266 -2.495 1.00 83.44 94 ILE A CA 1
ATOM 720 C C . ILE A 1 94 ? -3.768 -6.299 -3.602 1.00 83.44 94 ILE A C 1
ATOM 722 O O . ILE A 1 94 ? -2.857 -6.619 -4.367 1.00 83.44 94 ILE A O 1
ATOM 726 N N . GLU A 1 95 ? -4.994 -6.812 -3.738 1.00 80.25 95 GLU A N 1
ATOM 727 C CA . GLU A 1 95 ? -5.300 -7.800 -4.781 1.00 80.25 95 GLU A CA 1
ATOM 728 C C . GLU A 1 95 ? -5.186 -7.209 -6.197 1.00 80.25 95 GLU A C 1
ATOM 730 O O . GLU A 1 95 ? -4.646 -7.866 -7.093 1.00 80.25 95 GLU A O 1
ATOM 735 N N . ASN A 1 96 ? -5.586 -5.948 -6.392 1.00 77.25 96 ASN A N 1
ATOM 736 C CA . ASN A 1 96 ? -5.394 -5.244 -7.663 1.00 77.25 96 ASN A CA 1
ATOM 737 C C . ASN A 1 96 ? -3.906 -5.101 -8.030 1.00 77.25 96 ASN A C 1
ATOM 739 O O . ASN A 1 96 ? -3.514 -5.381 -9.165 1.00 77.25 96 ASN A O 1
ATOM 743 N N . GLU A 1 97 ? -3.053 -4.715 -7.081 1.00 78.38 97 GLU A N 1
ATOM 744 C CA . GLU A 1 97 ? -1.611 -4.572 -7.323 1.00 78.38 97 GLU A CA 1
ATOM 745 C C . GLU A 1 97 ? -0.917 -5.917 -7.550 1.00 78.38 97 GLU A C 1
ATOM 747 O O . GLU A 1 97 ? -0.081 -6.056 -8.442 1.00 78.38 97 GLU A O 1
ATOM 752 N N . LYS A 1 98 ? -1.318 -6.953 -6.816 1.00 78.31 98 LYS A N 1
ATOM 753 C CA . LYS A 1 98 ? -0.852 -8.327 -7.028 1.00 78.31 98 LYS A CA 1
ATOM 754 C C . LYS A 1 98 ? -1.227 -8.852 -8.414 1.00 78.31 98 LYS A C 1
ATOM 756 O O . LYS A 1 98 ? -0.430 -9.556 -9.040 1.00 78.31 98 LYS A O 1
ATOM 761 N N . ALA A 1 99 ? -2.420 -8.529 -8.915 1.00 73.19 99 ALA A N 1
ATOM 762 C CA . ALA A 1 99 ? -2.815 -8.859 -10.282 1.00 73.19 99 ALA A CA 1
ATOM 763 C C . ALA A 1 99 ? -1.942 -8.123 -11.314 1.00 73.19 99 ALA A C 1
ATOM 765 O O . ALA A 1 99 ? -1.464 -8.754 -12.263 1.00 73.19 99 ALA A O 1
ATOM 766 N N . ALA A 1 100 ? -1.658 -6.836 -11.089 1.00 73.19 100 ALA A N 1
ATOM 767 C CA . ALA A 1 100 ? -0.762 -6.049 -11.934 1.00 73.19 100 ALA A CA 1
ATOM 768 C C . ALA A 1 100 ? 0.664 -6.638 -11.962 1.00 73.19 100 ALA A C 1
ATOM 770 O O . ALA A 1 100 ? 1.194 -6.905 -13.042 1.00 73.19 100 ALA A O 1
ATOM 771 N N . LEU A 1 101 ? 1.239 -6.985 -10.806 1.00 72.56 101 LEU A N 1
ATOM 772 C CA . LEU A 1 101 ? 2.561 -7.624 -10.705 1.00 72.56 101 LEU A CA 1
ATOM 773 C C . LEU A 1 101 ? 2.626 -8.994 -11.406 1.00 72.56 101 LEU A C 1
ATOM 775 O O . LEU A 1 101 ? 3.658 -9.374 -11.953 1.00 72.56 101 LEU A O 1
ATOM 779 N N . LYS A 1 102 ? 1.524 -9.755 -11.450 1.00 71.38 102 LYS A N 1
ATOM 780 C CA . LYS A 1 102 ? 1.465 -11.002 -12.239 1.00 71.38 102 LYS A CA 1
ATOM 781 C C . LYS A 1 102 ? 1.451 -10.742 -13.746 1.00 71.38 102 LYS A C 1
ATOM 783 O O . LYS A 1 102 ? 1.975 -11.555 -14.511 1.00 71.38 102 LYS A O 1
ATOM 788 N N . SER A 1 103 ? 0.817 -9.657 -14.191 1.00 70.81 103 SER A N 1
ATOM 789 C CA . SER A 1 103 ? 0.839 -9.259 -15.603 1.00 70.81 103 SER A CA 1
ATOM 790 C C . SER A 1 103 ? 2.203 -8.718 -16.040 1.00 70.81 103 SER A C 1
ATOM 792 O O . SER A 1 103 ? 2.617 -8.979 -17.171 1.00 70.81 103 SER A O 1
ATOM 794 N N . ASP A 1 104 ? 2.935 -8.090 -15.119 1.00 70.56 104 ASP A N 1
ATOM 795 C CA . ASP A 1 104 ? 4.282 -7.557 -15.318 1.00 70.56 104 ASP A CA 1
ATOM 796 C C . ASP A 1 104 ? 5.295 -8.631 -15.755 1.00 70.56 104 ASP A C 1
ATOM 798 O O . ASP A 1 104 ? 6.015 -8.455 -16.733 1.00 70.56 104 ASP A O 1
ATOM 802 N N . GLU A 1 105 ? 5.247 -9.833 -15.174 1.00 70.00 105 GLU A N 1
ATOM 803 C CA . GLU A 1 105 ? 6.120 -10.950 -15.578 1.00 70.00 105 GLU A CA 1
ATOM 804 C C . GLU A 1 105 ? 5.979 -11.315 -17.076 1.00 70.00 105 GLU A C 1
ATOM 806 O O . GLU A 1 105 ? 6.931 -11.750 -17.735 1.00 70.00 105 GLU A O 1
ATOM 811 N N . LYS A 1 106 ? 4.788 -11.121 -17.665 1.00 72.56 106 LYS A N 1
ATOM 812 C CA . LYS A 1 106 ? 4.582 -11.308 -19.113 1.00 72.56 106 LYS A CA 1
ATOM 813 C C . LYS A 1 106 ? 5.191 -10.162 -19.920 1.00 72.56 106 LYS A C 1
ATOM 815 O O . LYS A 1 106 ? 5.716 -10.413 -21.008 1.00 72.56 106 LYS A O 1
ATOM 820 N N . ILE A 1 107 ? 5.116 -8.936 -19.407 1.00 72.69 107 ILE A N 1
ATOM 821 C CA . ILE A 1 107 ? 5.707 -7.734 -20.007 1.00 72.69 107 ILE A CA 1
ATOM 822 C C . ILE A 1 107 ? 7.234 -7.853 -19.990 1.00 72.69 107 ILE A C 1
ATOM 824 O O . ILE A 1 107 ? 7.860 -7.756 -21.048 1.00 72.69 107 ILE A O 1
ATOM 828 N N . ARG A 1 108 ? 7.824 -8.236 -18.852 1.00 77.31 108 ARG A N 1
ATOM 829 C CA . ARG A 1 108 ? 9.259 -8.500 -18.697 1.00 77.31 108 ARG A CA 1
ATOM 830 C C . ARG A 1 108 ? 9.800 -9.451 -19.761 1.00 77.31 108 ARG A C 1
ATOM 832 O O . ARG A 1 108 ? 10.805 -9.167 -20.409 1.00 77.31 108 ARG A O 1
ATOM 839 N N . LYS A 1 109 ? 9.113 -10.572 -20.013 1.00 77.75 109 LYS A N 1
ATOM 840 C CA . LYS A 1 109 ? 9.511 -11.539 -21.059 1.00 77.75 109 LYS A CA 1
ATOM 841 C C . LYS A 1 109 ? 9.541 -10.923 -22.460 1.00 77.75 109 LYS A C 1
ATOM 843 O O . LYS A 1 109 ? 10.401 -11.291 -23.263 1.00 77.75 109 LYS A O 1
ATOM 848 N N . ARG A 1 110 ? 8.625 -9.997 -22.765 1.00 74.44 110 ARG A N 1
ATOM 849 C CA . ARG A 1 110 ? 8.613 -9.261 -24.040 1.00 74.44 110 ARG A CA 1
ATOM 850 C C . ARG A 1 110 ? 9.781 -8.279 -24.117 1.00 74.44 110 ARG A C 1
ATOM 852 O O . ARG A 1 110 ? 10.471 -8.277 -25.131 1.00 74.44 110 ARG A O 1
ATOM 859 N N . ILE A 1 111 ? 10.054 -7.542 -23.040 1.00 73.94 111 ILE A N 1
ATOM 860 C CA . ILE A 1 111 ? 11.181 -6.600 -22.948 1.00 73.94 111 ILE A CA 1
ATOM 861 C C . ILE A 1 111 ? 12.520 -7.324 -23.134 1.00 73.94 111 ILE A C 1
ATOM 863 O O . ILE A 1 111 ? 13.323 -6.929 -23.973 1.00 73.94 111 ILE A O 1
ATOM 867 N N . VAL A 1 112 ? 12.732 -8.456 -22.454 1.00 77.69 112 VAL A N 1
ATOM 868 C CA . VAL A 1 112 ? 13.950 -9.274 -22.614 1.00 77.69 112 VAL A CA 1
ATOM 869 C C . VAL A 1 112 ? 14.148 -9.717 -24.069 1.00 77.69 112 VAL A C 1
ATOM 871 O O . VAL A 1 112 ? 15.275 -9.738 -24.565 1.00 77.69 112 VAL A O 1
ATOM 874 N N . LYS A 1 113 ? 13.066 -10.087 -24.767 1.00 76.69 113 LYS A N 1
ATOM 875 C CA . LYS A 1 113 ? 13.131 -10.492 -26.178 1.00 76.69 113 LYS A CA 1
ATOM 876 C C . LYS A 1 113 ? 13.494 -9.313 -27.089 1.00 76.69 113 LYS A C 1
ATOM 878 O O . LYS A 1 113 ? 14.292 -9.501 -28.003 1.00 76.69 113 LYS A O 1
ATOM 883 N N . LEU A 1 114 ? 12.939 -8.130 -26.822 1.00 68.94 114 LEU A N 1
ATOM 884 C CA . LEU A 1 114 ? 13.236 -6.896 -27.554 1.00 68.94 114 LEU A CA 1
ATOM 885 C C . LEU A 1 114 ? 14.691 -6.453 -27.353 1.00 68.94 114 LEU A C 1
ATOM 887 O O . LEU A 1 114 ? 15.398 -6.295 -28.348 1.00 68.94 114 LEU A O 1
ATOM 891 N N . ASN A 1 115 ? 15.183 -6.393 -26.111 1.00 71.88 115 ASN A N 1
ATOM 892 C CA . ASN A 1 115 ? 16.571 -6.009 -25.818 1.00 71.88 115 ASN A CA 1
ATOM 893 C C . ASN A 1 115 ? 17.586 -6.929 -26.509 1.00 71.88 115 ASN A C 1
ATOM 895 O O . ASN A 1 115 ? 18.530 -6.452 -27.135 1.00 71.88 115 ASN A O 1
ATOM 899 N N . LYS A 1 116 ? 17.353 -8.253 -26.495 1.00 71.50 116 LYS A N 1
ATOM 900 C CA . LYS A 1 116 ? 18.208 -9.219 -27.214 1.00 71.50 116 LYS A CA 1
ATOM 901 C C . LYS A 1 116 ? 18.253 -8.982 -28.724 1.00 71.50 116 LYS A C 1
ATOM 903 O O . LYS A 1 116 ? 19.259 -9.296 -29.347 1.00 71.50 116 LYS A O 1
ATOM 908 N N . SER A 1 117 ? 17.166 -8.482 -29.313 1.00 67.44 117 SER A N 1
ATOM 909 C CA . SER A 1 117 ? 17.084 -8.218 -30.754 1.00 67.44 117 SER A CA 1
ATOM 910 C C . SER A 1 117 ? 17.672 -6.870 -31.175 1.00 67.44 117 SER A C 1
ATOM 912 O O . SER A 1 117 ? 18.051 -6.724 -32.332 1.00 67.44 117 SER A O 1
ATOM 914 N N . GLN A 1 118 ? 17.758 -5.905 -30.253 1.00 66.44 118 GLN A N 1
ATOM 915 C CA . GLN A 1 118 ? 18.200 -4.535 -30.535 1.00 66.44 118 GLN A CA 1
ATOM 916 C C . GLN A 1 118 ? 19.662 -4.263 -30.151 1.00 66.44 118 GLN A C 1
ATOM 918 O O . GLN A 1 118 ? 20.187 -3.217 -30.513 1.00 66.44 118 GLN A O 1
ATOM 923 N N . GLY A 1 119 ? 20.337 -5.198 -29.468 1.00 63.22 119 GLY A N 1
ATOM 924 C CA . GLY A 1 119 ? 21.737 -5.022 -29.059 1.00 63.22 119 GLY A CA 1
ATOM 925 C C . GLY A 1 119 ? 21.934 -3.932 -27.999 1.00 63.22 119 GLY A C 1
ATOM 926 O O . GLY A 1 119 ? 23.032 -3.400 -27.882 1.00 63.22 119 GLY A O 1
ATOM 927 N N . ASP A 1 120 ? 20.869 -3.606 -27.262 1.00 67.06 120 ASP A N 1
ATOM 928 C CA . ASP A 1 120 ? 20.869 -2.636 -26.167 1.00 67.06 120 ASP A CA 1
ATOM 929 C C . ASP A 1 120 ? 21.768 -3.117 -25.014 1.00 67.06 120 ASP A C 1
ATOM 931 O O . ASP A 1 120 ? 21.846 -4.318 -24.730 1.00 67.06 120 ASP A O 1
ATOM 935 N N . ASP A 1 121 ? 22.431 -2.188 -24.326 1.00 70.06 121 ASP A N 1
ATOM 936 C CA . ASP A 1 121 ? 23.371 -2.473 -23.228 1.00 70.06 121 ASP A CA 1
ATOM 937 C C . ASP A 1 121 ? 22.673 -3.012 -21.952 1.00 70.06 121 ASP A C 1
ATOM 939 O O . ASP A 1 121 ? 23.313 -3.402 -20.968 1.00 70.06 121 ASP A O 1
ATOM 943 N N . GLY A 1 122 ? 21.339 -3.086 -21.991 1.00 79.19 122 GLY A N 1
ATOM 944 C CA . GLY A 1 122 ? 20.492 -3.684 -20.972 1.00 79.19 122 GLY A CA 1
ATOM 945 C C . GLY A 1 122 ? 20.012 -2.708 -19.903 1.00 79.19 122 GLY A C 1
ATOM 946 O O . GLY A 1 122 ? 19.329 -3.157 -18.976 1.00 79.19 122 GLY A O 1
ATOM 947 N N . TRP A 1 123 ? 20.312 -1.408 -20.007 1.00 77.75 123 TRP A N 1
ATOM 948 C CA . TRP A 1 123 ? 19.856 -0.398 -19.047 1.00 77.75 123 TRP A CA 1
ATOM 949 C C . TRP A 1 123 ? 18.325 -0.388 -18.890 1.00 77.75 123 TRP A C 1
ATOM 951 O O . TRP A 1 123 ? 17.831 -0.338 -17.764 1.00 77.75 123 TRP A O 1
ATOM 961 N N . PHE A 1 124 ? 17.561 -0.563 -19.976 1.00 75.88 124 PHE A N 1
ATOM 962 C CA . PHE A 1 124 ? 16.093 -0.589 -19.916 1.00 75.88 124 PHE A CA 1
ATOM 963 C C . PHE A 1 124 ? 15.543 -1.809 -19.154 1.00 75.88 124 PHE A C 1
ATOM 965 O O . PHE A 1 124 ? 14.541 -1.725 -18.443 1.00 75.88 124 PHE A O 1
ATOM 972 N N . LEU A 1 125 ? 16.227 -2.956 -19.242 1.00 79.75 125 LEU A N 1
ATOM 973 C CA . LEU A 1 125 ? 15.864 -4.138 -18.456 1.00 79.75 125 LEU A CA 1
ATOM 974 C C . LEU A 1 125 ? 16.179 -3.929 -16.969 1.00 79.75 125 LEU A C 1
ATOM 976 O O . LEU A 1 125 ? 15.374 -4.305 -16.120 1.00 79.75 125 LEU A O 1
ATOM 980 N N . LYS A 1 126 ? 17.319 -3.298 -16.652 1.00 84.19 126 LYS A N 1
ATOM 981 C CA . LYS A 1 126 ? 17.660 -2.919 -15.271 1.00 84.19 126 LYS A CA 1
ATOM 982 C C . LYS A 1 126 ? 16.641 -1.937 -14.697 1.00 84.19 126 LYS A C 1
ATOM 984 O O . LYS A 1 126 ? 16.249 -2.097 -13.545 1.00 84.19 126 LYS A O 1
ATOM 989 N N . PHE A 1 127 ? 16.183 -0.971 -15.497 1.00 81.25 127 PHE A N 1
ATOM 990 C CA . PHE A 1 127 ? 15.091 -0.077 -15.118 1.00 81.25 127 PHE A CA 1
ATOM 991 C C . PHE A 1 127 ? 13.852 -0.860 -14.719 1.00 81.25 127 PHE A C 1
ATOM 993 O O . PHE A 1 127 ? 13.393 -0.734 -13.586 1.00 81.25 127 PHE A O 1
ATOM 1000 N N . HIS A 1 128 ? 13.354 -1.701 -15.620 1.00 79.19 128 HIS A N 1
ATOM 1001 C CA . HIS A 1 128 ? 12.165 -2.498 -15.362 1.00 79.19 128 HIS A CA 1
ATOM 1002 C C . HIS A 1 128 ? 12.300 -3.333 -14.081 1.00 79.19 128 HIS A C 1
ATOM 1004 O O . HIS A 1 128 ? 11.386 -3.359 -13.257 1.00 79.19 128 HIS A O 1
ATOM 1010 N N . ASP A 1 129 ? 13.443 -3.994 -13.882 1.00 84.44 129 ASP A N 1
ATOM 1011 C CA . ASP A 1 129 ? 13.684 -4.840 -12.711 1.00 84.44 129 ASP A CA 1
ATOM 1012 C C . ASP A 1 129 ? 13.732 -4.023 -11.406 1.00 84.44 129 ASP A C 1
ATOM 1014 O O . ASP A 1 129 ? 13.073 -4.392 -10.429 1.00 84.44 129 ASP A O 1
ATOM 1018 N N . ASN A 1 130 ? 14.436 -2.887 -11.390 1.00 85.38 130 ASN A N 1
ATOM 1019 C CA . ASN A 1 130 ? 14.493 -1.996 -10.226 1.00 85.38 130 ASN A CA 1
ATOM 1020 C C . ASN A 1 130 ? 13.123 -1.395 -9.907 1.00 85.38 130 ASN A C 1
ATOM 1022 O O . ASN A 1 130 ? 12.711 -1.348 -8.747 1.00 85.38 130 ASN A O 1
ATOM 1026 N N . PHE A 1 131 ? 12.393 -0.989 -10.941 1.00 80.00 131 PHE A N 1
ATOM 1027 C CA . PHE A 1 131 ? 11.057 -0.446 -10.793 1.00 80.00 131 PHE A CA 1
ATOM 1028 C C . PHE A 1 131 ? 10.086 -1.497 -10.233 1.00 80.00 131 PHE A C 1
ATOM 1030 O O . PHE A 1 131 ? 9.358 -1.241 -9.274 1.00 80.00 131 PHE A O 1
ATOM 1037 N N . THR A 1 132 ? 10.125 -2.719 -10.768 1.00 81.38 132 THR A N 1
ATOM 1038 C CA . THR A 1 132 ? 9.325 -3.850 -10.272 1.00 81.38 132 THR A CA 1
ATOM 1039 C C . THR A 1 132 ? 9.654 -4.161 -8.814 1.00 81.38 132 THR A C 1
ATOM 1041 O O . THR A 1 132 ? 8.758 -4.421 -8.009 1.00 81.38 132 THR A O 1
ATOM 1044 N N . ALA A 1 133 ? 10.936 -4.115 -8.442 1.00 86.00 133 ALA A N 1
ATOM 1045 C CA . ALA A 1 133 ? 11.363 -4.314 -7.063 1.00 86.00 133 ALA A CA 1
ATOM 1046 C C . ALA A 1 133 ? 10.805 -3.227 -6.131 1.00 86.00 133 ALA A C 1
A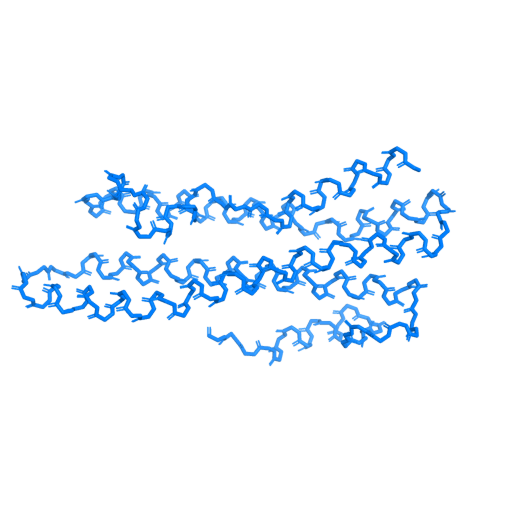TOM 1048 O O . ALA A 1 133 ? 10.327 -3.551 -5.042 1.00 86.00 133 ALA A O 1
ATOM 1049 N N . LEU A 1 134 ? 10.808 -1.961 -6.557 1.00 85.25 134 LEU A N 1
ATOM 1050 C CA . LEU A 1 134 ? 10.202 -0.868 -5.799 1.00 85.25 134 LEU A CA 1
ATOM 1051 C C . LEU A 1 134 ? 8.686 -1.056 -5.650 1.00 85.25 134 LEU A C 1
ATOM 1053 O O . LEU A 1 134 ? 8.174 -0.975 -4.535 1.00 85.25 134 LEU A O 1
ATOM 1057 N N . ALA A 1 135 ? 7.976 -1.411 -6.723 1.00 81.50 135 ALA A N 1
ATOM 1058 C CA . ALA A 1 135 ? 6.543 -1.699 -6.669 1.00 81.50 135 ALA A CA 1
ATOM 1059 C C . ALA A 1 135 ? 6.207 -2.831 -5.676 1.00 81.50 135 ALA A C 1
ATOM 1061 O O . ALA A 1 135 ? 5.240 -2.741 -4.918 1.00 81.50 135 ALA A O 1
ATOM 1062 N N . ARG A 1 136 ? 7.045 -3.876 -5.609 1.00 84.31 136 ARG A N 1
ATOM 1063 C CA . ARG A 1 136 ? 6.907 -4.940 -4.600 1.00 84.31 136 ARG A CA 1
ATOM 1064 C C . ARG A 1 136 ? 7.129 -4.431 -3.177 1.00 84.31 136 ARG A C 1
ATOM 1066 O O . ARG A 1 136 ? 6.380 -4.829 -2.289 1.00 84.31 136 ARG A O 1
ATOM 1073 N N . LYS A 1 137 ? 8.120 -3.557 -2.943 1.00 87.06 137 LYS A N 1
ATOM 1074 C CA . LYS A 1 137 ? 8.351 -2.944 -1.619 1.00 87.06 137 LYS A CA 1
ATOM 1075 C C . LYS A 1 137 ? 7.109 -2.188 -1.138 1.00 87.06 137 LYS A C 1
ATOM 1077 O O . LYS A 1 137 ? 6.670 -2.422 -0.017 1.00 87.06 137 LYS A O 1
ATOM 1082 N N . TRP A 1 138 ? 6.504 -1.369 -1.999 1.00 85.94 138 TRP A N 1
ATOM 1083 C CA . TRP A 1 138 ? 5.251 -0.660 -1.706 1.00 85.94 138 TRP A CA 1
ATOM 1084 C C . TRP A 1 138 ? 4.111 -1.605 -1.323 1.00 85.94 138 TRP A C 1
ATOM 1086 O O . TRP A 1 138 ? 3.505 -1.452 -0.262 1.00 85.94 138 TRP A O 1
ATOM 1096 N N . ASN A 1 139 ? 3.845 -2.614 -2.158 1.00 84.31 139 ASN A N 1
ATOM 1097 C CA . ASN A 1 139 ? 2.791 -3.586 -1.884 1.00 84.31 139 ASN A CA 1
ATOM 1098 C C . ASN A 1 139 ? 3.031 -4.330 -0.556 1.00 84.31 139 ASN A C 1
ATOM 1100 O O . ASN A 1 139 ? 2.095 -4.537 0.212 1.00 84.31 139 ASN A O 1
ATOM 1104 N N . ASN A 1 140 ? 4.282 -4.682 -0.245 1.00 86.75 140 ASN A N 1
ATOM 1105 C CA . ASN A 1 140 ? 4.631 -5.352 1.010 1.00 86.75 140 ASN A CA 1
ATOM 1106 C C . ASN A 1 140 ? 4.383 -4.473 2.242 1.00 86.75 140 ASN A C 1
ATOM 1108 O O . ASN A 1 140 ? 3.837 -4.959 3.230 1.00 86.75 140 ASN A O 1
ATOM 1112 N N . GLU A 1 141 ? 4.736 -3.188 2.195 1.00 87.88 141 GLU A N 1
ATOM 1113 C CA . GLU A 1 141 ? 4.426 -2.256 3.289 1.00 87.88 141 GLU A CA 1
ATOM 1114 C C . GLU A 1 141 ? 2.910 -2.083 3.465 1.00 87.88 141 GLU A C 1
ATOM 1116 O O . GLU A 1 141 ? 2.417 -2.095 4.593 1.00 87.88 141 GLU A O 1
ATOM 1121 N N . ARG A 1 142 ? 2.139 -2.030 2.368 1.00 87.56 142 ARG A N 1
ATOM 1122 C CA . ARG A 1 142 ? 0.669 -1.984 2.438 1.00 87.56 142 ARG A CA 1
ATOM 1123 C C . ARG A 1 142 ? 0.077 -3.257 3.049 1.00 87.56 142 ARG A C 1
ATOM 1125 O O . ARG A 1 142 ? -0.843 -3.171 3.858 1.00 87.56 142 ARG A O 1
ATOM 1132 N N . ILE A 1 143 ? 0.621 -4.429 2.717 1.00 86.75 143 ILE A N 1
ATOM 1133 C CA . ILE A 1 143 ? 0.265 -5.698 3.372 1.00 86.75 143 ILE A CA 1
ATOM 1134 C C . ILE A 1 143 ? 0.591 -5.638 4.872 1.00 86.75 143 ILE A C 1
ATOM 1136 O O . ILE A 1 143 ? -0.221 -6.054 5.698 1.00 86.75 143 ILE A O 1
ATOM 1140 N N . GLY A 1 144 ? 1.752 -5.094 5.244 1.00 86.88 144 GLY A N 1
ATOM 1141 C CA . GLY A 1 144 ? 2.121 -4.885 6.644 1.00 86.88 144 GLY A CA 1
ATOM 1142 C C . GLY A 1 144 ? 1.115 -4.001 7.383 1.00 86.88 144 GLY A C 1
ATOM 1143 O O . GLY A 1 144 ? 0.679 -4.339 8.484 1.00 86.88 144 GLY A O 1
ATOM 1144 N N . PHE A 1 145 ? 0.690 -2.906 6.755 1.00 88.38 145 PHE A N 1
ATOM 1145 C CA . PHE A 1 145 ? -0.338 -2.015 7.286 1.00 88.38 145 PHE A CA 1
ATOM 1146 C C . PHE A 1 145 ? -1.702 -2.700 7.439 1.00 88.38 145 PHE A C 1
ATOM 1148 O O . PHE A 1 145 ? -2.321 -2.595 8.495 1.00 88.38 145 PHE A O 1
ATOM 1155 N N . TYR A 1 146 ? -2.129 -3.479 6.442 1.00 88.88 146 TYR A N 1
ATOM 1156 C CA . TYR A 1 146 ? -3.343 -4.299 6.507 1.00 88.88 146 TYR A CA 1
ATOM 1157 C C . TYR A 1 146 ? -3.365 -5.215 7.740 1.00 88.88 146 TYR A C 1
ATOM 1159 O O . TYR A 1 146 ? -4.351 -5.243 8.476 1.00 88.88 146 TYR A O 1
ATOM 1167 N N . TYR A 1 147 ? -2.265 -5.914 8.032 1.00 86.19 147 TYR A N 1
ATOM 1168 C CA . TYR A 1 147 ? -2.208 -6.775 9.216 1.00 86.19 147 TYR A CA 1
ATOM 1169 C C . TYR A 1 147 ? -2.204 -5.994 10.531 1.00 86.19 147 TYR A C 1
ATOM 1171 O O . TYR A 1 147 ? -2.761 -6.472 11.519 1.00 86.19 147 TYR A O 1
ATOM 1179 N N . ARG A 1 148 ? -1.634 -4.784 10.560 1.00 87.69 148 ARG A N 1
ATOM 1180 C CA . ARG A 1 148 ? -1.735 -3.908 11.736 1.00 87.69 148 ARG A CA 1
ATOM 1181 C C . ARG A 1 148 ? -3.171 -3.446 11.983 1.00 87.69 148 ARG A C 1
ATOM 1183 O O . ARG A 1 148 ? -3.577 -3.386 13.137 1.00 87.69 148 ARG A O 1
ATOM 1190 N N . LEU A 1 149 ? -3.946 -3.176 10.930 1.00 86.88 149 LEU A N 1
ATOM 1191 C CA . LEU A 1 149 ? -5.374 -2.863 11.056 1.00 86.88 149 LEU A CA 1
ATOM 1192 C C . LEU A 1 149 ? -6.163 -4.053 11.612 1.00 86.88 149 LEU A C 1
ATOM 1194 O O . LEU A 1 149 ? -6.972 -3.872 12.513 1.00 86.88 149 LEU A O 1
ATOM 1198 N N . ILE A 1 150 ? -5.890 -5.275 11.144 1.00 86.56 150 ILE A N 1
ATOM 1199 C CA . ILE A 1 150 ? -6.502 -6.490 11.709 1.00 86.56 150 ILE A CA 1
ATOM 1200 C C . ILE A 1 150 ? -6.151 -6.651 13.190 1.00 86.56 150 ILE A C 1
ATOM 1202 O O . ILE A 1 150 ? -7.024 -6.979 13.990 1.00 86.56 150 ILE A O 1
ATOM 1206 N N . ALA A 1 151 ? -4.894 -6.407 13.567 1.00 84.69 151 ALA A N 1
ATOM 1207 C CA . ALA A 1 151 ? -4.477 -6.463 14.964 1.00 84.69 151 ALA A CA 1
ATOM 1208 C C . ALA A 1 151 ? -5.221 -5.416 15.810 1.00 84.69 151 ALA A C 1
ATOM 1210 O O . ALA A 1 151 ? -5.792 -5.764 16.836 1.00 84.69 151 ALA A O 1
ATOM 1211 N N . LEU A 1 152 ? -5.303 -4.169 15.331 1.00 85.44 152 LEU A N 1
ATOM 1212 C CA . LEU A 1 152 ? -6.079 -3.115 15.987 1.00 85.44 152 LEU A CA 1
ATOM 1213 C C . LEU A 1 152 ? -7.551 -3.514 16.133 1.00 85.44 152 LEU A C 1
ATOM 1215 O O . LEU A 1 152 ? -8.153 -3.288 17.171 1.00 85.44 152 LEU A O 1
ATOM 1219 N N . ARG A 1 153 ? -8.135 -4.149 15.116 1.00 85.69 153 ARG A N 1
ATOM 1220 C CA . ARG A 1 153 ? -9.509 -4.653 15.166 1.00 85.69 153 ARG A CA 1
ATOM 1221 C C . ARG A 1 153 ? -9.710 -5.679 16.282 1.00 85.69 153 ARG A C 1
ATOM 1223 O O . ARG A 1 153 ? -10.729 -5.640 16.967 1.00 85.69 153 ARG A O 1
ATOM 1230 N N . ALA A 1 154 ? -8.748 -6.584 16.460 1.00 82.62 154 ALA A N 1
ATOM 1231 C CA . ALA A 1 154 ? -8.790 -7.618 17.491 1.00 82.62 154 ALA A CA 1
ATOM 1232 C C . ALA A 1 154 ? -8.733 -7.041 18.918 1.00 82.62 154 ALA A C 1
ATOM 1234 O O . ALA A 1 154 ? -9.278 -7.665 19.826 1.00 82.62 154 ALA A O 1
ATOM 1235 N N . ASP A 1 155 ? -8.156 -5.845 19.106 1.00 83.75 155 ASP A N 1
ATOM 1236 C CA . ASP A 1 155 ? -8.180 -5.131 20.394 1.00 83.75 155 ASP A CA 1
ATOM 1237 C C . ASP A 1 155 ? -9.622 -4.776 20.829 1.00 83.75 155 ASP A C 1
ATOM 1239 O O . ASP A 1 155 ? -9.903 -4.705 22.026 1.00 83.75 155 ASP A O 1
ATOM 1243 N N . TYR A 1 156 ? -10.546 -4.578 19.875 1.00 81.69 156 TYR A N 1
ATOM 1244 C CA . TYR A 1 156 ? -11.932 -4.147 20.131 1.00 81.69 156 TYR A CA 1
ATOM 1245 C C . TYR A 1 156 ? -12.985 -5.243 19.917 1.00 81.69 156 TYR A C 1
ATOM 1247 O O . TYR A 1 156 ? -14.055 -5.183 20.521 1.00 81.69 156 TYR A O 1
ATOM 1255 N N . ASP A 1 157 ? -12.689 -6.259 19.105 1.00 79.81 157 ASP A N 1
ATOM 1256 C CA . ASP A 1 157 ? -13.492 -7.480 18.996 1.00 79.81 157 ASP A CA 1
ATOM 1257 C C . ASP A 1 157 ? -12.587 -8.712 18.811 1.00 79.81 157 ASP A C 1
ATOM 1259 O O . ASP A 1 157 ? -12.294 -9.114 17.676 1.00 79.81 157 ASP A O 1
ATOM 1263 N N . PRO A 1 158 ? -12.175 -9.355 19.922 1.00 66.25 158 PRO A N 1
ATOM 1264 C CA . PRO A 1 158 ? -11.340 -10.555 19.894 1.00 66.25 158 PRO A CA 1
ATOM 1265 C C . PRO A 1 158 ? -12.007 -11.764 19.224 1.00 66.25 158 PRO A C 1
ATOM 1267 O O . PRO A 1 158 ? -11.329 -12.729 18.872 1.00 66.25 158 PRO A O 1
ATOM 1270 N N . ASN A 1 159 ? -13.339 -11.752 19.084 1.00 67.25 159 ASN A N 1
ATOM 1271 C CA . ASN A 1 159 ? -14.110 -12.879 18.564 1.00 67.25 159 ASN A CA 1
ATOM 1272 C C . ASN A 1 159 ? -14.374 -12.775 17.066 1.00 67.25 159 ASN A C 1
ATOM 1274 O O . ASN A 1 159 ? -14.720 -13.783 16.437 1.00 67.25 159 ASN A O 1
ATOM 1278 N N . ALA A 1 160 ? -14.234 -11.591 16.475 1.00 61.75 160 ALA A N 1
ATOM 1279 C CA . ALA A 1 160 ? -14.491 -11.456 15.062 1.00 61.75 160 ALA A CA 1
ATOM 1280 C C . ALA A 1 160 ? -13.338 -12.023 14.226 1.00 61.75 160 ALA A C 1
ATOM 1282 O O . ALA A 1 160 ? -12.253 -11.472 14.049 1.00 61.75 160 ALA A O 1
ATOM 1283 N N . ARG A 1 161 ? -13.639 -13.216 13.722 1.00 52.16 161 ARG A N 1
ATOM 1284 C CA . ARG A 1 161 ? -12.852 -14.038 12.814 1.00 52.16 161 ARG A CA 1
ATOM 1285 C C . ARG A 1 161 ? -12.599 -13.291 11.507 1.00 52.16 161 ARG A C 1
ATOM 1287 O O . ARG A 1 161 ? -13.428 -13.329 10.605 1.00 52.16 161 ARG A O 1
ATOM 1294 N N . GLY A 1 162 ? -11.436 -12.662 11.399 1.00 48.62 162 GLY A N 1
ATOM 1295 C CA . GLY A 1 162 ? -11.029 -11.969 10.177 1.00 48.62 162 GLY A CA 1
ATOM 1296 C C . GLY A 1 162 ? -9.522 -11.878 9.965 1.00 48.62 162 GLY A C 1
ATOM 1297 O O . GLY A 1 162 ? -9.075 -11.011 9.229 1.00 48.62 162 GLY A O 1
ATOM 1298 N N . GLY A 1 163 ? -8.725 -12.730 10.611 1.00 50.16 163 GLY A N 1
ATOM 1299 C CA . GLY A 1 163 ? -7.278 -12.779 10.411 1.00 50.16 163 GLY A CA 1
ATOM 1300 C C . GLY A 1 163 ? -6.535 -13.405 11.592 1.00 50.16 163 GLY A C 1
ATOM 1301 O O . GLY A 1 163 ? -7.159 -13.728 12.605 1.00 50.16 163 GLY A O 1
ATOM 1302 N N . PRO A 1 164 ? -5.218 -13.633 11.461 1.00 48.56 164 PRO A N 1
ATOM 1303 C CA . PRO A 1 164 ? -4.392 -14.064 12.581 1.00 48.56 164 PRO A CA 1
ATOM 1304 C C . PRO A 1 164 ? -4.426 -13.001 13.689 1.00 48.56 164 PRO A C 1
ATOM 1306 O O . PRO A 1 164 ? -4.159 -11.827 13.445 1.00 48.56 164 PRO A O 1
ATOM 1309 N N . THR A 1 165 ? -4.791 -13.414 14.900 1.00 44.97 165 THR A N 1
ATOM 1310 C CA . THR A 1 165 ? -4.773 -12.577 16.105 1.00 44.97 165 THR A CA 1
ATOM 1311 C C . THR A 1 165 ? -3.363 -12.537 16.686 1.00 44.97 165 THR A C 1
ATOM 1313 O O . THR A 1 165 ? -2.746 -13.590 16.868 1.00 44.97 165 THR A O 1
ATOM 1316 N N . PHE A 1 166 ? -2.872 -11.343 17.019 1.00 56.50 166 PHE A N 1
ATOM 1317 C CA . PHE A 1 166 ? -1.576 -11.142 17.668 1.00 56.50 166 PHE A CA 1
ATOM 1318 C C . PHE A 1 166 ? -1.804 -10.527 19.039 1.00 56.50 166 PHE A C 1
ATOM 1320 O O . PHE A 1 166 ? -2.463 -9.501 19.152 1.00 56.50 166 PHE A O 1
ATOM 1327 N N . ASN A 1 167 ? -1.261 -11.157 20.075 1.00 44.56 167 ASN A N 1
ATOM 1328 C CA . ASN A 1 167 ? -1.440 -10.698 21.453 1.00 44.56 167 ASN A CA 1
ATOM 1329 C C . ASN A 1 167 ? -0.404 -9.633 21.851 1.00 44.56 167 ASN A C 1
ATOM 1331 O O . ASN A 1 167 ? -0.483 -9.074 22.940 1.00 44.56 167 ASN A O 1
ATOM 1335 N N . ASP A 1 168 ? 0.587 -9.375 20.991 1.00 49.22 168 ASP A N 1
ATOM 1336 C CA . ASP A 1 168 ? 1.636 -8.384 21.204 1.00 49.22 168 ASP A CA 1
ATOM 1337 C C . ASP A 1 168 ? 2.332 -7.997 19.880 1.00 49.22 168 ASP A C 1
ATOM 1339 O O . ASP A 1 168 ? 2.277 -8.702 18.869 1.00 49.22 168 ASP A O 1
ATOM 1343 N N . THR A 1 169 ? 3.046 -6.868 19.881 1.00 47.09 169 THR A N 1
ATOM 1344 C CA . THR A 1 169 ? 3.806 -6.373 18.717 1.00 47.09 169 THR A CA 1
ATOM 1345 C C . THR A 1 169 ? 4.863 -7.372 18.230 1.00 47.09 169 THR A C 1
ATOM 1347 O O . THR A 1 169 ? 5.236 -7.373 17.056 1.00 47.09 169 THR A O 1
ATOM 1350 N N . LYS A 1 170 ? 5.364 -8.243 19.114 1.00 60.00 170 LYS A N 1
ATOM 1351 C CA . LYS A 1 170 ? 6.403 -9.224 18.790 1.00 60.00 170 LYS A CA 1
ATOM 1352 C C . LYS A 1 170 ? 5.846 -10.350 17.915 1.00 60.00 170 LYS A C 1
ATOM 1354 O O . LYS A 1 170 ? 6.454 -10.668 16.899 1.00 60.00 170 LYS A O 1
ATOM 1359 N N . SER A 1 171 ? 4.682 -10.887 18.258 1.00 55.88 171 SER A N 1
ATOM 1360 C CA . SER A 1 171 ? 3.980 -11.939 17.516 1.00 55.88 171 SER A CA 1
ATOM 1361 C C . SER A 1 171 ? 3.511 -11.461 16.139 1.00 55.88 171 SER A C 1
ATOM 1363 O O . SER A 1 171 ? 3.616 -12.211 15.167 1.00 55.88 171 SER A O 1
ATOM 1365 N N . LEU A 1 172 ? 3.119 -10.188 16.009 1.00 52.50 172 LEU A N 1
ATOM 1366 C CA . LEU A 1 172 ? 2.908 -9.558 14.703 1.00 52.50 172 LEU A CA 1
ATOM 1367 C C . LEU A 1 172 ? 4.211 -9.499 13.886 1.00 52.50 172 LEU A C 1
ATOM 1369 O O . LEU A 1 172 ? 4.222 -9.898 12.725 1.00 52.50 172 LEU A O 1
ATOM 1373 N N . ASN A 1 173 ? 5.320 -9.036 14.470 1.00 51.88 173 ASN A N 1
ATOM 1374 C CA . ASN A 1 173 ? 6.605 -8.934 13.765 1.00 51.88 173 ASN A CA 1
ATOM 1375 C C . ASN A 1 173 ? 7.179 -10.303 13.358 1.00 51.88 173 ASN A C 1
ATOM 1377 O O . ASN A 1 173 ? 7.749 -10.430 12.274 1.00 51.88 173 ASN A O 1
ATOM 1381 N N . GLU A 1 174 ? 7.011 -11.333 14.189 1.00 68.81 174 GLU A N 1
ATOM 1382 C CA . GLU A 1 174 ? 7.360 -12.720 13.861 1.00 68.81 174 GLU A CA 1
ATOM 1383 C C . GLU A 1 174 ? 6.516 -13.238 12.693 1.00 68.81 174 GLU A C 1
ATOM 1385 O O . GLU A 1 174 ? 7.060 -13.801 11.741 1.00 68.81 174 GLU A O 1
ATOM 1390 N N . PHE A 1 175 ? 5.206 -12.980 12.706 1.00 62.81 175 PHE A N 1
ATOM 1391 C CA . PHE A 1 175 ? 4.333 -13.338 11.594 1.00 62.81 175 PHE A CA 1
ATOM 1392 C C . PHE A 1 175 ? 4.708 -12.598 10.310 1.00 62.81 175 PHE A C 1
ATOM 1394 O O . PHE A 1 175 ? 4.901 -13.249 9.288 1.00 62.81 175 PHE A O 1
ATOM 1401 N N . LEU A 1 176 ? 4.910 -11.278 10.355 1.00 53.31 176 LEU A N 1
ATOM 1402 C CA . LEU A 1 176 ? 5.351 -10.485 9.201 1.00 53.31 176 LEU A CA 1
ATOM 1403 C C . LEU A 1 176 ? 6.691 -10.987 8.639 1.00 53.31 176 LEU A C 1
ATOM 1405 O O . LEU A 1 176 ? 6.863 -11.037 7.425 1.00 53.31 176 LEU A O 1
ATOM 1409 N N . SER A 1 177 ? 7.603 -11.433 9.507 1.00 60.38 177 SER A N 1
ATOM 1410 C CA . SER A 1 177 ? 8.887 -12.035 9.113 1.00 60.38 177 SER A CA 1
ATOM 1411 C C . SER A 1 177 ? 8.739 -13.445 8.523 1.00 60.38 177 SER A C 1
ATOM 1413 O O . SER A 1 177 ? 9.606 -13.900 7.777 1.00 60.38 177 SER A O 1
ATOM 1415 N N . SER A 1 178 ? 7.652 -14.153 8.852 1.00 54.00 178 SER A N 1
ATOM 1416 C CA . SER A 1 178 ? 7.328 -15.486 8.324 1.00 54.00 178 SER A CA 1
ATOM 1417 C C . SER A 1 178 ? 6.674 -15.449 6.938 1.00 54.00 178 SER A C 1
ATOM 1419 O O . SER A 1 178 ? 6.739 -16.432 6.193 1.00 54.00 178 SER A O 1
ATOM 1421 N N . ILE A 1 179 ? 6.078 -14.312 6.562 1.00 45.72 179 ILE A N 1
ATOM 1422 C CA . ILE A 1 179 ? 5.563 -14.089 5.214 1.00 45.72 179 ILE A CA 1
ATOM 1423 C C . ILE A 1 179 ? 6.776 -13.923 4.297 1.00 45.72 179 ILE A C 1
ATOM 1425 O O . ILE A 1 179 ? 7.412 -12.871 4.253 1.00 45.72 179 ILE A O 1
ATOM 1429 N N . LYS A 1 180 ? 7.133 -14.983 3.562 1.00 38.28 180 LYS A N 1
ATOM 1430 C CA . LYS A 1 180 ? 8.180 -14.878 2.542 1.00 38.28 180 LYS A CA 1
ATOM 1431 C C . LYS A 1 180 ? 7.762 -13.827 1.506 1.00 38.28 180 LYS A C 1
ATOM 1433 O O . LYS A 1 180 ? 6.650 -13.937 0.984 1.00 38.28 180 LYS A O 1
ATOM 1438 N N . PRO A 1 181 ? 8.634 -12.860 1.167 1.00 35.00 181 PRO A N 1
ATOM 1439 C CA . PRO A 1 181 ? 8.368 -11.972 0.048 1.00 35.00 181 PRO A CA 1
ATOM 1440 C C . PRO A 1 181 ? 8.244 -12.833 -1.213 1.00 35.00 181 PRO A C 1
ATOM 1442 O O . PRO A 1 181 ? 9.141 -13.623 -1.519 1.00 35.00 181 PRO A O 1
ATOM 1445 N N . SER A 1 182 ? 7.098 -12.736 -1.887 1.00 34.00 182 SER A N 1
ATOM 1446 C CA . SER A 1 182 ? 6.854 -13.374 -3.185 1.00 34.00 182 SER A CA 1
ATOM 1447 C C . SER A 1 182 ? 7.647 -12.706 -4.302 1.00 34.00 182 SER A C 1
ATOM 1449 O O . SER A 1 182 ? 7.664 -11.451 -4.329 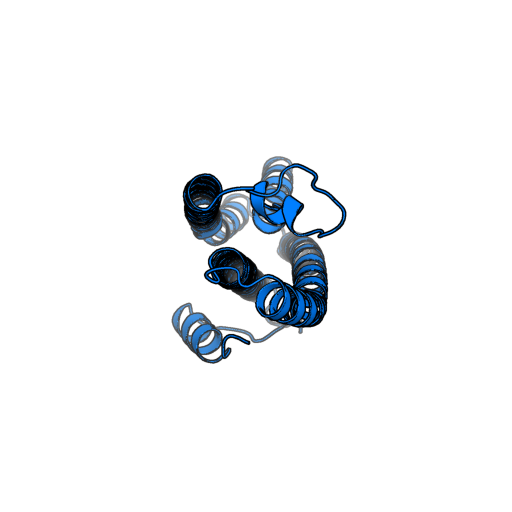1.00 34.00 182 SER A O 1
#

Radius of gyration: 19.47 Å; chains: 1; bounding box: 42×30×55 Å

Organism: NCBI:txid29428

pLDDT: mean 73.16, std 13.84, range [34.0, 90.81]

Foldseek 3Di:
DVVVVVLLCVLLCLLLDCDPLNVPLPPPPDPPPDPDLVSLVVSLVVLVVSLVVSLVSLVCSLVVLVCVCVVVVDQLVVSLVSLVVSLVSLVVSLVVLVVSLVVLVVVLVVVVVVCVVPVDPCSVSVSSVSVSVSSLVSSLSSVLSSVSSVQSSCVSPVPDPDDDHDPDPVSSVVVSVVPPRD